Protein AF-A0A7C1WWC9-F1 (afdb_monomer_lite)

Radius of gyration: 23.43 Å; chains: 1; bounding box: 41×46×65 Å

pLDDT: mean 70.88, std 19.04, range [39.03, 94.0]

Organism: NCBI:txid2052148

Sequence (100 aa):
MTVRSVIIIIAICTGLIQANEVQIPATGSKNILPGTTIVSTDAITIPRLLSYQGRLTDSLGNPVPDGSYQLTFRLYSQETGGTPFWTEVQTVSVRNGILS

Secondary structure (DSSP, 8-state):
---------------------------------TT------------S-----EE-B-TTSPBPPSEEEEEEEEE-SSSSS---SEEEEEEEEEE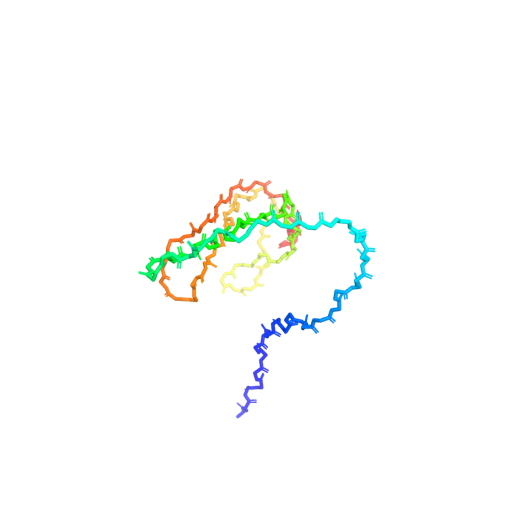TTEE-

Foldseek 3Di:
DDPDDDDPPPPPDDDDDDDPDPDDDDDDPPPDDPPDDPPPPPDPPDDPDDDDKDFDADPVRFGDDWDWDKDKDFADPDPDDDDTPDIDIDTFTADSRITD

Structure (mmCIF, N/CA/C/O backbone):
data_AF-A0A7C1WWC9-F1
#
_entry.id   AF-A0A7C1WWC9-F1
#
loop_
_atom_site.group_PDB
_atom_site.id
_atom_site.type_symbol
_atom_site.label_atom_id
_atom_site.label_alt_id
_atom_site.label_comp_id
_atom_site.label_asym_id
_atom_site.label_entity_id
_atom_site.label_seq_id
_atom_site.pdbx_PDB_ins_code
_atom_site.Cartn_x
_atom_site.Cartn_y
_atom_site.Cartn_z
_atom_site.occupancy
_atom_site.B_iso_or_equiv
_atom_site.auth_seq_id
_atom_site.auth_comp_id
_atom_site.auth_asym_id
_atom_site.auth_atom_id
_atom_site.pdbx_PDB_model_num
ATOM 1 N N . MET A 1 1 ? -17.952 -28.194 -3.661 1.00 41.72 1 MET A N 1
ATOM 2 C CA . MET A 1 1 ? -16.619 -27.975 -3.058 1.00 41.72 1 MET A CA 1
ATOM 3 C C . MET A 1 1 ? -16.749 -26.806 -2.102 1.00 41.72 1 MET A C 1
ATOM 5 O O . MET A 1 1 ? -16.919 -25.679 -2.540 1.00 41.72 1 MET A O 1
ATOM 9 N N . THR A 1 2 ? -16.843 -27.098 -0.810 1.00 42.66 2 THR A N 1
ATOM 10 C CA . THR A 1 2 ? -17.186 -26.129 0.237 1.00 42.66 2 THR A CA 1
ATOM 11 C C . THR A 1 2 ? -15.914 -25.402 0.662 1.00 42.66 2 THR A C 1
ATOM 13 O O . THR A 1 2 ? -15.064 -25.985 1.335 1.00 42.66 2 THR A O 1
ATOM 16 N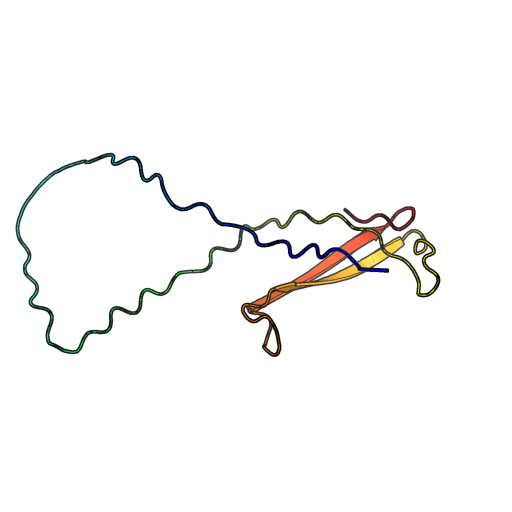 N . VAL A 1 3 ? -15.747 -24.158 0.211 1.00 46.06 3 VAL A N 1
ATOM 17 C CA . VAL A 1 3 ? -14.641 -23.287 0.624 1.00 46.06 3 VAL A CA 1
ATOM 18 C C . VAL A 1 3 ? -14.786 -22.986 2.113 1.00 46.06 3 VAL A C 1
ATOM 20 O O . VAL A 1 3 ? -15.759 -22.380 2.554 1.00 46.06 3 VAL A O 1
ATOM 23 N N . ARG A 1 4 ? -13.848 -23.510 2.900 1.00 45.66 4 ARG A N 1
ATOM 24 C CA . ARG A 1 4 ? -13.784 -23.322 4.347 1.00 45.66 4 ARG A CA 1
ATOM 25 C C . ARG A 1 4 ? -13.208 -21.934 4.633 1.00 45.66 4 ARG A C 1
ATOM 27 O O . ARG A 1 4 ? -12.097 -21.626 4.216 1.00 45.66 4 ARG A O 1
ATOM 34 N N . SER A 1 5 ? -14.013 -21.122 5.304 1.00 44.09 5 SER A N 1
ATOM 35 C CA . SER A 1 5 ? -13.777 -19.739 5.711 1.00 44.09 5 SER A CA 1
ATOM 36 C C . SER A 1 5 ? -12.506 -19.550 6.543 1.00 44.09 5 SER A C 1
ATOM 38 O O . SER A 1 5 ? -12.246 -20.329 7.456 1.00 44.09 5 SER A O 1
ATOM 40 N N . VAL A 1 6 ? -11.783 -18.454 6.300 1.00 39.03 6 VAL 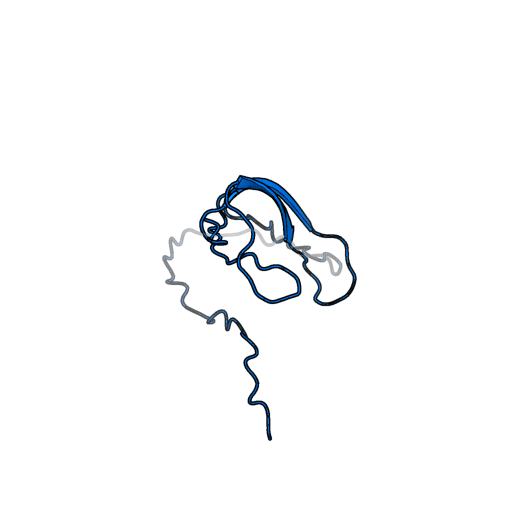A N 1
ATOM 41 C CA . VAL A 1 6 ? -10.789 -17.904 7.233 1.00 39.03 6 VAL A CA 1
ATOM 42 C C . VAL A 1 6 ? -11.107 -16.420 7.414 1.00 39.03 6 VAL A C 1
ATOM 44 O O . VAL A 1 6 ? -10.638 -15.568 6.669 1.00 39.03 6 VAL A O 1
ATOM 47 N N . ILE A 1 7 ? -11.985 -16.128 8.374 1.00 43.25 7 ILE A N 1
ATOM 48 C CA . ILE A 1 7 ? -12.203 -14.779 8.903 1.00 43.25 7 ILE A CA 1
ATOM 49 C C . ILE A 1 7 ? -11.185 -14.628 10.034 1.00 43.25 7 ILE A C 1
ATOM 51 O O . ILE A 1 7 ? -11.276 -15.326 11.044 1.00 43.25 7 ILE A O 1
ATOM 55 N N . ILE A 1 8 ? -10.187 -13.765 9.855 1.00 40.62 8 ILE A N 1
ATOM 56 C CA . ILE A 1 8 ? -9.230 -13.412 10.910 1.00 40.62 8 ILE A CA 1
ATOM 57 C C . ILE A 1 8 ? -9.956 -12.455 11.861 1.00 40.62 8 ILE A C 1
ATOM 59 O O . ILE A 1 8 ? -9.913 -11.238 11.715 1.00 40.62 8 ILE A O 1
ATOM 63 N N . ILE A 1 9 ? -10.695 -13.029 12.811 1.00 42.66 9 ILE A N 1
ATOM 64 C CA . ILE A 1 9 ? -11.225 -12.308 13.967 1.00 42.66 9 ILE A CA 1
ATOM 65 C C . ILE A 1 9 ? -10.059 -12.189 14.946 1.00 42.66 9 ILE A C 1
ATOM 67 O O . ILE A 1 9 ? -9.706 -13.154 15.623 1.00 42.66 9 ILE A O 1
ATOM 71 N N . ILE A 1 10 ? -9.427 -11.017 14.999 1.00 48.69 10 ILE A N 1
ATOM 72 C CA . ILE A 1 10 ? -8.493 -10.690 16.076 1.00 48.69 10 ILE A CA 1
ATOM 73 C C . ILE A 1 10 ? -9.338 -10.526 17.341 1.00 48.69 10 ILE A C 1
ATOM 75 O O . ILE A 1 10 ? -9.904 -9.470 17.612 1.00 48.69 10 ILE A O 1
ATOM 79 N N . ALA A 1 11 ? -9.460 -11.617 18.091 1.00 46.09 11 ALA A N 1
ATOM 80 C CA . ALA A 1 11 ? -9.937 -11.608 19.459 1.00 46.09 11 ALA A CA 1
ATOM 81 C C . ALA A 1 11 ? -8.921 -10.831 20.308 1.00 46.09 11 ALA A C 1
ATOM 83 O O . ALA A 1 11 ? -7.863 -11.352 20.660 1.00 46.09 11 ALA A O 1
ATOM 84 N N . ILE A 1 12 ? -9.216 -9.569 20.618 1.00 63.47 12 ILE A N 1
ATOM 85 C CA . ILE A 1 12 ? -8.473 -8.839 21.644 1.00 63.47 12 ILE A CA 1
ATOM 86 C C . ILE A 1 12 ? -8.974 -9.382 22.980 1.00 63.47 12 ILE A C 1
ATOM 88 O O . ILE A 1 12 ? -10.064 -9.050 23.442 1.00 63.47 12 ILE A O 1
ATOM 92 N N . CYS A 1 13 ? -8.189 -10.303 23.537 1.00 47.56 13 CYS A N 1
ATOM 93 C CA . CYS A 1 13 ? -8.391 -10.899 24.845 1.00 47.56 13 CYS A CA 1
ATOM 94 C C . CYS A 1 13 ? -8.665 -9.820 25.899 1.00 47.56 13 CYS A C 1
ATOM 96 O O . CYS A 1 13 ? -7.856 -8.924 26.139 1.00 47.56 13 CYS A O 1
ATOM 98 N N . THR A 1 14 ? -9.811 -9.948 26.555 1.00 57.41 14 THR A N 1
ATOM 99 C CA . THR A 1 14 ? -10.151 -9.231 27.776 1.00 57.41 14 THR A CA 1
ATOM 100 C C . THR A 1 14 ? -9.273 -9.701 28.933 1.00 57.41 14 THR A C 1
ATOM 102 O O . THR A 1 14 ? -9.210 -10.897 29.206 1.00 57.41 14 THR A O 1
ATOM 105 N N . GLY A 1 15 ? -8.719 -8.740 29.673 1.00 52.81 15 GLY A N 1
ATOM 106 C CA . GLY A 1 15 ? -8.420 -8.882 31.096 1.00 52.81 15 GLY A CA 1
ATOM 107 C C . GLY A 1 15 ? -7.008 -9.347 31.446 1.00 52.81 15 GLY A C 1
ATOM 108 O O . GLY A 1 15 ? -6.675 -10.514 31.299 1.00 52.81 15 GLY A O 1
ATOM 109 N N . LEU A 1 16 ? -6.223 -8.423 32.006 1.00 44.94 16 LEU A N 1
ATOM 110 C CA . LEU A 1 16 ? -5.610 -8.540 33.337 1.00 44.94 16 LEU A CA 1
ATOM 111 C C . LEU A 1 16 ? -4.960 -7.188 33.671 1.00 44.94 16 LEU A C 1
ATOM 113 O O . LEU A 1 16 ? -3.816 -6.915 33.317 1.00 44.94 16 LEU A O 1
ATOM 117 N N . ILE A 1 17 ? -5.717 -6.315 34.336 1.00 55.41 17 ILE A N 1
ATOM 118 C CA . ILE A 1 17 ? -5.143 -5.171 35.046 1.00 55.41 17 ILE A CA 1
ATOM 119 C C . ILE A 1 17 ? -4.609 -5.745 36.358 1.00 55.41 17 ILE A C 1
ATOM 121 O O . ILE A 1 17 ? -5.391 -6.174 37.204 1.00 55.41 17 ILE A O 1
ATOM 125 N N . GLN A 1 18 ? -3.287 -5.796 36.521 1.00 45.25 18 GLN A N 1
ATOM 126 C CA . GLN A 1 18 ? -2.711 -5.953 37.853 1.00 45.25 18 GLN A CA 1
ATOM 127 C C . GLN A 1 18 ? -2.892 -4.622 38.579 1.00 45.25 18 GLN A C 1
ATOM 129 O O . GLN A 1 18 ? -2.335 -3.600 38.177 1.00 45.25 18 GLN A O 1
ATOM 134 N N . ALA A 1 19 ? -3.731 -4.635 39.612 1.00 50.31 19 ALA A N 1
ATOM 135 C CA . ALA A 1 19 ? -3.881 -3.524 40.531 1.00 50.31 19 ALA A CA 1
ATOM 136 C C . ALA A 1 19 ? -2.542 -3.292 41.246 1.00 50.31 19 ALA A C 1
ATOM 138 O O . ALA A 1 19 ? -2.075 -4.152 41.986 1.00 50.31 19 ALA A O 1
ATOM 139 N N . ASN A 1 20 ? -1.925 -2.133 41.018 1.00 56.81 20 ASN A N 1
ATOM 140 C CA . ASN A 1 20 ? -0.934 -1.579 41.931 1.00 56.81 20 ASN A CA 1
ATOM 141 C C . ASN A 1 20 ? -1.569 -0.349 42.577 1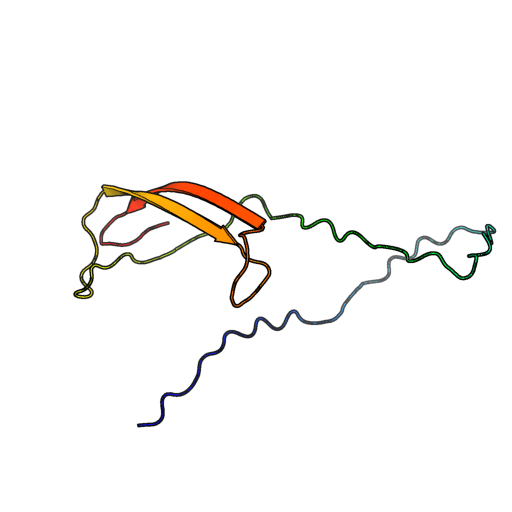.00 56.81 20 ASN A C 1
ATOM 143 O O . ASN A 1 20 ? -1.581 0.746 42.015 1.00 56.81 20 ASN A O 1
ATOM 147 N N . GLU A 1 21 ? -2.192 -0.579 43.721 1.00 52.41 21 GLU A N 1
ATOM 148 C CA . GLU A 1 21 ? -2.893 0.423 44.509 1.00 52.41 21 GLU A CA 1
ATOM 149 C C . GLU A 1 21 ? -1.895 1.244 45.337 1.00 52.41 21 GLU A C 1
ATOM 151 O O . GLU A 1 21 ? -1.358 0.783 46.339 1.00 52.41 21 GLU A O 1
ATOM 156 N N . VAL A 1 22 ? -1.655 2.497 44.936 1.00 44.47 22 VAL A N 1
ATOM 157 C CA . VAL A 1 22 ? -1.156 3.523 45.864 1.00 44.47 22 VAL A CA 1
ATOM 158 C C . VAL A 1 22 ? -2.365 4.311 46.356 1.00 44.47 22 VAL A C 1
ATOM 160 O O . VAL A 1 22 ? -2.870 5.207 45.684 1.00 44.47 22 VAL A O 1
ATOM 163 N N . GLN A 1 23 ? -2.859 3.928 47.531 1.00 51.66 23 GLN A N 1
ATOM 164 C CA . GLN A 1 23 ? -3.943 4.593 48.251 1.00 51.66 23 GLN A CA 1
ATOM 165 C C . GLN A 1 23 ? -3.410 5.822 49.007 1.00 51.66 23 GLN A C 1
ATOM 167 O O . GLN A 1 23 ? -2.649 5.646 49.955 1.00 51.66 23 GLN A O 1
ATOM 172 N N . ILE A 1 24 ? -3.861 7.043 48.685 1.00 56.38 24 ILE A N 1
ATOM 173 C CA . ILE A 1 24 ? -3.953 8.148 49.670 1.00 56.38 24 ILE A CA 1
ATOM 174 C C . ILE A 1 24 ? -5.092 9.142 49.294 1.00 56.38 24 ILE A C 1
ATOM 176 O O . ILE A 1 24 ? -5.549 9.120 48.153 1.00 56.38 24 ILE A O 1
ATOM 180 N N . PRO A 1 25 ? -5.657 9.934 50.237 1.00 52.62 25 PRO A N 1
ATOM 181 C CA . PRO A 1 25 ? -7.086 9.899 50.554 1.00 52.62 25 PRO A CA 1
ATOM 182 C C . PRO A 1 25 ? -7.836 11.243 50.383 1.00 52.62 25 PRO A C 1
ATOM 184 O O . PRO A 1 25 ? -7.265 12.323 50.459 1.00 52.62 25 PRO A O 1
ATOM 187 N N . ALA A 1 26 ? -9.165 11.113 50.305 1.00 50.81 26 ALA A N 1
ATOM 188 C CA . ALA A 1 26 ? -10.217 12.051 50.725 1.00 50.81 26 ALA A CA 1
ATOM 189 C C . ALA A 1 26 ? -10.591 13.296 49.872 1.00 50.81 26 ALA A C 1
ATOM 191 O O . ALA A 1 26 ? -9.870 14.278 49.750 1.00 50.81 26 ALA A O 1
ATOM 192 N N . THR A 1 27 ? -11.875 13.257 49.485 1.00 47.41 27 THR A N 1
ATOM 193 C CA . THR A 1 27 ? -12.873 14.345 49.444 1.00 47.41 27 THR A CA 1
ATOM 194 C C . THR A 1 27 ? -12.869 15.311 48.257 1.00 47.41 27 THR A C 1
ATOM 196 O O . THR A 1 27 ? -12.210 16.343 48.244 1.00 47.41 27 THR A O 1
ATOM 199 N N . GLY A 1 28 ? -13.778 15.037 47.316 1.00 40.97 28 GLY A N 1
ATOM 200 C CA . GLY A 1 28 ? -14.218 15.980 46.291 1.00 40.97 28 GLY A CA 1
ATOM 201 C C . GLY A 1 28 ? -15.454 15.479 45.547 1.00 40.97 28 GLY A C 1
ATOM 202 O O . GLY A 1 28 ? -15.371 15.153 44.369 1.00 40.97 28 GLY A O 1
ATOM 203 N N . SER A 1 29 ? -16.604 15.397 46.227 1.00 58.53 29 SER A N 1
ATOM 204 C CA . SER A 1 29 ? -17.899 15.228 45.554 1.00 58.53 29 SER A CA 1
ATOM 205 C C . SER A 1 29 ? -18.175 16.467 44.703 1.00 58.53 29 SER A C 1
ATOM 207 O O . SER A 1 29 ? -18.631 17.487 45.221 1.00 58.53 29 SER A O 1
ATOM 209 N N . LYS A 1 30 ? -17.890 16.410 43.398 1.00 50.41 30 LYS A N 1
ATOM 210 C CA . LYS A 1 30 ? -18.427 17.386 42.447 1.00 50.41 30 LYS A CA 1
ATOM 211 C C . LYS A 1 30 ? -19.682 16.772 41.844 1.00 50.41 30 LYS A C 1
ATOM 213 O O . LYS A 1 30 ? -19.608 15.939 40.949 1.00 50.41 30 LYS A O 1
ATOM 218 N N . ASN A 1 31 ? -20.820 17.151 42.417 1.00 49.53 31 ASN A N 1
ATOM 219 C CA .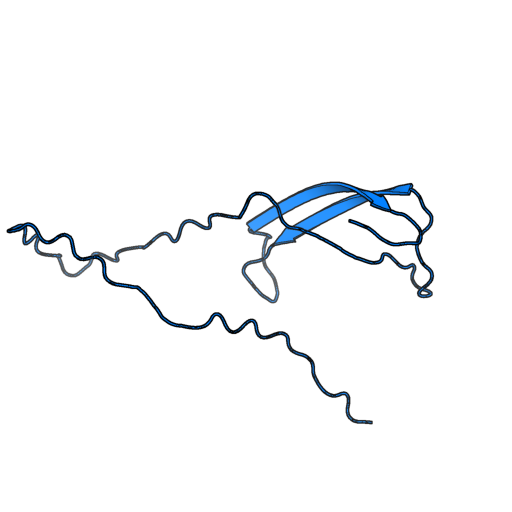 ASN A 1 31 ? -22.158 16.768 41.982 1.00 49.53 31 ASN A CA 1
ATOM 220 C C . ASN A 1 31 ? -22.259 16.865 40.449 1.00 49.53 31 ASN A C 1
ATOM 222 O O . ASN A 1 31 ? -22.159 17.957 39.886 1.00 49.53 31 ASN A O 1
ATOM 226 N N . ILE A 1 32 ? -22.418 15.726 39.773 1.00 57.25 32 ILE A N 1
ATOM 227 C CA . ILE A 1 32 ? -22.658 15.685 38.330 1.00 57.25 32 ILE A CA 1
ATOM 228 C C . ILE A 1 32 ? -24.113 16.117 38.119 1.00 57.25 32 ILE A C 1
ATOM 230 O O . ILE A 1 32 ? -25.033 15.437 38.571 1.00 57.25 32 ILE A O 1
ATOM 234 N N . LEU A 1 33 ? -24.329 17.264 37.467 1.00 59.09 33 LEU A N 1
ATOM 235 C CA . LEU A 1 33 ? -25.655 17.639 36.974 1.00 59.09 33 LEU A CA 1
ATOM 236 C C . LEU A 1 33 ? -26.150 16.553 35.997 1.00 59.09 33 LEU A C 1
ATOM 238 O O . LEU A 1 33 ? -25.348 16.058 35.199 1.00 59.09 33 LEU A O 1
ATOM 242 N N . PRO A 1 34 ? -27.450 16.202 36.002 1.00 47.25 34 PRO A N 1
ATOM 243 C CA . PRO A 1 34 ? -28.013 15.313 34.993 1.00 47.25 34 PRO A CA 1
ATOM 244 C C . PRO A 1 34 ? -27.878 15.983 33.617 1.00 47.25 34 PRO A C 1
ATOM 246 O O . PRO A 1 34 ? -28.627 16.899 33.291 1.00 47.25 34 PRO A O 1
ATOM 249 N N . GLY A 1 35 ? -26.869 15.577 32.840 1.00 56.75 35 GLY A N 1
ATOM 250 C CA . GLY A 1 35 ? -26.598 16.140 31.513 1.00 56.75 35 GLY A CA 1
ATOM 251 C C . GLY A 1 35 ? -25.147 16.089 31.023 1.00 56.75 35 GLY A C 1
ATOM 252 O O . GLY A 1 35 ? -24.914 16.354 29.848 1.00 56.75 35 GLY A O 1
ATOM 253 N N . THR A 1 36 ? -24.160 15.737 31.854 1.00 52.25 36 THR A N 1
ATOM 254 C CA . THR A 1 36 ? -22.760 15.701 31.392 1.00 52.25 36 THR A CA 1
ATOM 255 C C . THR A 1 36 ? -22.415 14.357 30.748 1.00 52.25 36 THR A C 1
ATOM 257 O O . THR A 1 36 ? -22.038 13.405 31.431 1.00 52.25 36 THR A O 1
ATOM 260 N N . THR A 1 37 ? -22.505 14.272 29.421 1.00 51.84 37 THR A N 1
ATOM 261 C CA . THR A 1 37 ? -21.878 13.191 28.648 1.00 51.84 37 THR A CA 1
ATOM 262 C C . THR A 1 37 ? -20.360 13.340 28.753 1.00 51.84 37 THR A C 1
ATOM 264 O O . THR A 1 37 ? -19.777 14.247 28.162 1.00 51.84 37 THR A O 1
ATOM 267 N N . ILE A 1 38 ? -19.705 12.469 29.524 1.00 59.44 38 ILE A N 1
ATOM 268 C CA . ILE A 1 38 ? -18.246 12.330 29.501 1.00 59.44 38 ILE A CA 1
ATOM 269 C C . ILE A 1 38 ? -17.893 11.733 28.132 1.00 59.44 38 ILE A C 1
ATOM 271 O O . ILE A 1 38 ? -17.996 10.524 27.933 1.00 59.44 38 ILE A O 1
ATOM 275 N N . VAL A 1 39 ? -17.538 12.571 27.157 1.00 61.41 39 VAL A N 1
ATOM 276 C CA . VAL A 1 39 ? -16.965 12.089 25.896 1.00 61.41 39 VAL A CA 1
ATOM 277 C C . VAL A 1 39 ? -15.519 11.716 26.195 1.00 61.41 39 VAL A C 1
ATOM 279 O O . VAL A 1 39 ? -14.639 12.573 26.232 1.00 61.41 39 VAL A O 1
ATOM 282 N N . SER A 1 40 ? -15.286 10.436 26.483 1.00 62.75 40 SER A N 1
ATOM 283 C CA . SER A 1 40 ? -13.935 9.885 26.483 1.00 62.75 40 SER A CA 1
ATOM 284 C C . SER A 1 40 ? -13.452 9.884 25.038 1.00 62.75 40 SER A C 1
ATOM 286 O O . SER A 1 40 ? -13.838 9.027 24.247 1.00 62.75 40 SER A O 1
ATOM 288 N N . THR A 1 41 ? -12.665 10.890 24.661 1.00 57.12 41 THR A N 1
ATOM 289 C CA . THR A 1 41 ? -11.898 10.838 23.418 1.00 57.12 41 THR A CA 1
ATOM 290 C C . THR A 1 41 ? -10.798 9.809 23.627 1.00 57.12 41 THR A C 1
ATOM 292 O O . THR A 1 41 ? -9.750 10.129 24.188 1.00 57.12 41 THR A O 1
ATOM 295 N N . ASP A 1 42 ? -11.036 8.571 23.197 1.00 59.06 42 ASP A N 1
ATOM 296 C CA . ASP A 1 42 ? -9.957 7.607 23.017 1.00 59.06 42 ASP A CA 1
ATOM 297 C C . ASP A 1 42 ? -8.999 8.176 21.968 1.00 59.06 42 ASP A C 1
ATOM 299 O O . ASP A 1 42 ? -9.277 8.207 20.766 1.00 59.06 42 ASP A O 1
ATOM 303 N N . ALA A 1 43 ? -7.869 8.704 22.436 1.00 63.81 43 ALA A N 1
ATOM 304 C CA . ALA A 1 43 ? -6.801 9.154 21.568 1.00 63.81 43 ALA A CA 1
ATOM 305 C C . ALA A 1 43 ? -6.174 7.919 20.909 1.00 63.81 43 ALA A C 1
ATOM 307 O O . ALA A 1 43 ? -5.413 7.183 21.542 1.00 63.81 43 ALA A O 1
ATOM 308 N N . ILE A 1 44 ? -6.488 7.687 19.630 1.00 59.72 44 ILE A N 1
ATOM 309 C CA . ILE A 1 44 ? -5.817 6.670 18.817 1.00 59.72 44 ILE A CA 1
ATOM 310 C C . ILE A 1 44 ? -4.318 7.027 18.772 1.00 59.72 44 ILE A C 1
ATOM 312 O O . ILE A 1 44 ? -3.884 7.969 18.111 1.00 59.72 44 ILE A O 1
ATOM 316 N N . THR A 1 45 ? -3.503 6.299 19.535 1.00 60.88 45 THR A N 1
ATOM 317 C CA . THR A 1 45 ? -2.043 6.379 19.438 1.00 60.88 45 THR A CA 1
ATOM 318 C C . THR A 1 45 ? -1.615 5.327 18.434 1.00 60.88 45 THR A C 1
ATOM 320 O O . THR A 1 45 ? -1.515 4.151 18.773 1.00 60.88 45 THR A O 1
ATOM 323 N N . ILE A 1 46 ? -1.418 5.731 17.178 1.00 63.06 46 ILE A N 1
ATOM 324 C CA . ILE A 1 46 ? -0.922 4.822 16.141 1.00 63.06 46 ILE A CA 1
ATOM 325 C C . ILE A 1 46 ? 0.569 4.570 16.418 1.00 63.06 46 ILE A C 1
ATOM 327 O O . ILE A 1 46 ? 1.351 5.528 16.429 1.00 63.06 46 ILE A O 1
ATOM 331 N N . PRO A 1 47 ? 0.996 3.317 16.652 1.00 58.34 47 PRO A N 1
ATOM 332 C CA . PRO A 1 47 ? 2.409 2.986 16.766 1.00 58.34 47 PRO A CA 1
ATOM 333 C C . PRO A 1 47 ? 3.146 3.422 15.496 1.00 58.34 47 PRO A C 1
ATOM 335 O O . PRO A 1 47 ? 2.734 3.097 14.387 1.00 58.34 47 PRO A O 1
ATOM 338 N N . ARG A 1 48 ? 4.248 4.163 15.654 1.00 62.78 48 ARG A N 1
ATOM 339 C CA . ARG A 1 48 ? 4.980 4.829 14.558 1.00 62.78 48 ARG A CA 1
ATOM 340 C C . ARG A 1 48 ? 5.734 3.893 13.597 1.00 62.78 48 ARG A C 1
ATOM 342 O O . ARG A 1 48 ? 6.551 4.371 12.820 1.00 62.78 48 ARG A O 1
ATOM 349 N N . LEU A 1 49 ? 5.493 2.584 13.638 1.00 66.94 49 LEU A N 1
ATOM 350 C CA . LEU A 1 49 ? 6.111 1.643 12.710 1.00 66.94 49 LEU A CA 1
ATOM 351 C C . LEU A 1 49 ? 5.187 0.443 12.485 1.00 66.94 49 LEU A C 1
ATOM 353 O O . LEU A 1 49 ? 5.141 -0.485 13.291 1.00 66.94 49 LEU A O 1
ATOM 357 N N . LEU A 1 50 ? 4.432 0.474 11.388 1.00 72.94 50 LEU A N 1
ATOM 358 C CA . LEU A 1 50 ? 3.749 -0.711 10.886 1.00 72.94 50 LEU A CA 1
ATOM 359 C C . LEU A 1 50 ? 4.787 -1.562 10.151 1.00 72.94 50 LEU A C 1
ATOM 361 O O . LEU A 1 50 ? 5.302 -1.147 9.117 1.00 72.94 50 LEU A O 1
ATOM 365 N N . SER A 1 51 ? 5.101 -2.747 10.671 1.00 80.62 51 SER A N 1
ATOM 366 C CA . SER A 1 51 ? 5.853 -3.734 9.895 1.00 80.62 51 SER A CA 1
ATOM 367 C C . SER A 1 51 ? 4.958 -4.283 8.787 1.00 80.62 51 SER A C 1
ATOM 369 O O . SER A 1 51 ? 3.845 -4.734 9.059 1.00 80.62 51 SER A O 1
ATOM 371 N N . TYR A 1 52 ? 5.440 -4.264 7.548 1.00 81.88 52 TYR A N 1
ATOM 372 C CA . TYR A 1 52 ? 4.728 -4.805 6.397 1.00 81.88 52 TYR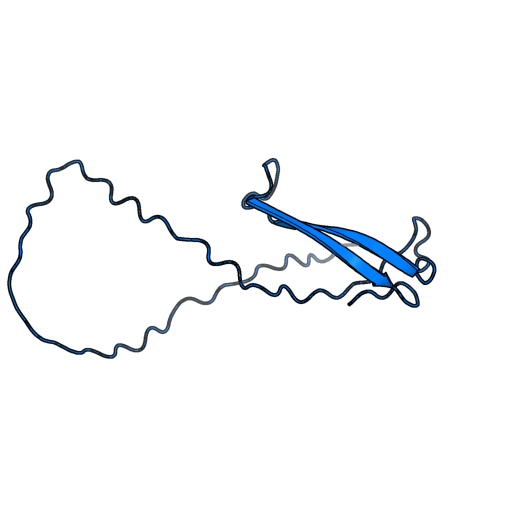 A CA 1
ATOM 373 C C . TYR A 1 52 ? 5.610 -5.818 5.670 1.00 81.88 52 TYR A C 1
ATOM 375 O O . TYR A 1 52 ? 6.809 -5.627 5.513 1.00 81.88 52 TYR A O 1
ATOM 383 N N . GLN A 1 53 ? 5.009 -6.922 5.241 1.00 84.56 53 GLN A N 1
ATOM 384 C CA . GLN A 1 53 ? 5.633 -7.888 4.344 1.00 84.56 53 GLN A CA 1
ATOM 385 C C . GLN A 1 53 ? 4.577 -8.342 3.349 1.00 84.56 53 GLN A C 1
ATOM 387 O O . GLN A 1 53 ? 3.424 -8.575 3.720 1.00 84.56 53 GLN A O 1
ATOM 392 N N . GLY A 1 54 ? 4.955 -8.450 2.082 1.00 88.31 54 GLY A N 1
ATOM 393 C CA . GLY A 1 54 ? 4.003 -8.803 1.041 1.00 88.31 54 GLY A CA 1
ATOM 394 C C . GLY A 1 54 ? 4.660 -9.296 -0.234 1.00 88.31 54 GLY A C 1
ATOM 395 O O . GLY A 1 54 ? 5.870 -9.175 -0.428 1.00 88.31 54 GLY A O 1
ATOM 396 N N . ARG A 1 55 ? 3.823 -9.850 -1.114 1.00 91.62 55 ARG A N 1
ATOM 397 C CA . ARG A 1 55 ? 4.204 -10.240 -2.468 1.00 91.62 55 ARG A CA 1
ATOM 398 C C . ARG A 1 55 ? 3.338 -9.494 -3.476 1.00 91.62 55 ARG A C 1
ATOM 400 O O . ARG A 1 55 ? 2.119 -9.628 -3.450 1.00 91.62 55 ARG A O 1
ATOM 407 N N . LEU A 1 56 ? 3.969 -8.727 -4.355 1.00 90.50 56 LEU A N 1
ATOM 408 C CA . LEU A 1 56 ? 3.324 -8.083 -5.490 1.00 90.50 56 LEU A CA 1
ATOM 409 C C . LEU A 1 56 ? 3.350 -9.030 -6.688 1.00 90.50 56 LEU A C 1
ATOM 411 O O . LEU A 1 56 ? 4.414 -9.508 -7.096 1.00 90.50 56 LEU A O 1
ATOM 415 N N . THR A 1 57 ? 2.175 -9.278 -7.257 1.00 92.69 57 THR A N 1
ATOM 416 C CA . THR A 1 57 ? 2.011 -10.052 -8.487 1.00 92.69 57 THR A CA 1
ATOM 417 C C . THR A 1 57 ? 1.247 -9.260 -9.538 1.00 92.69 57 THR A C 1
ATOM 419 O O . THR A 1 57 ? 0.438 -8.395 -9.204 1.00 92.69 57 THR A O 1
ATOM 422 N N . ASP A 1 58 ? 1.485 -9.580 -10.805 1.00 90.25 58 ASP A N 1
ATOM 423 C CA . ASP A 1 58 ? 0.669 -9.111 -11.922 1.00 90.25 58 ASP A CA 1
ATOM 424 C C . ASP A 1 58 ? -0.706 -9.818 -11.962 1.00 90.25 58 ASP A C 1
ATOM 426 O O . ASP A 1 58 ? -1.025 -10.671 -11.126 1.00 90.25 58 ASP A O 1
ATOM 430 N N . SER A 1 59 ? -1.533 -9.471 -12.952 1.00 91.44 59 SER A N 1
ATOM 431 C CA . SER A 1 59 ? -2.853 -10.083 -13.173 1.00 91.44 59 SER A CA 1
ATOM 432 C C . SER A 1 59 ? -2.803 -11.569 -13.549 1.00 91.44 59 SER A C 1
ATOM 434 O O . SER A 1 59 ? -3.836 -12.237 -13.516 1.00 91.44 59 SER A O 1
ATOM 436 N N . LEU A 1 60 ? -1.627 -12.090 -13.898 1.00 92.69 60 LEU A N 1
ATOM 437 C CA . LEU A 1 60 ? -1.385 -13.487 -14.251 1.00 92.69 60 LEU A CA 1
ATOM 438 C C . LEU A 1 60 ? -0.771 -14.279 -13.080 1.00 92.69 60 LEU A C 1
ATOM 440 O O . LEU A 1 60 ? -0.556 -15.484 -13.205 1.00 92.69 60 LEU A O 1
ATOM 444 N N . GLY A 1 61 ? -0.514 -13.633 -11.935 1.00 90.69 61 GLY A N 1
ATOM 445 C CA . GLY A 1 61 ? 0.070 -14.244 -10.738 1.00 90.69 61 GLY A CA 1
ATOM 446 C C . GLY A 1 61 ? 1.604 -14.306 -10.729 1.00 90.69 61 GLY A C 1
ATOM 447 O O . GLY A 1 61 ? 2.192 -14.843 -9.777 1.00 90.69 61 GLY A O 1
ATOM 448 N N . ASN A 1 62 ? 2.270 -13.745 -11.741 1.00 92.75 62 ASN A N 1
ATOM 449 C CA . ASN A 1 62 ? 3.729 -13.666 -11.780 1.00 92.75 62 ASN A CA 1
ATOM 450 C C . ASN A 1 62 ? 4.219 -12.555 -10.847 1.00 92.75 62 ASN A C 1
ATOM 452 O O . ASN A 1 62 ? 3.548 -11.531 -10.721 1.00 92.75 62 ASN A O 1
ATOM 456 N N . PRO A 1 63 ? 5.376 -12.722 -10.180 1.00 92.06 63 PRO A N 1
ATOM 457 C CA . PRO A 1 63 ? 5.951 -11.649 -9.379 1.00 92.06 63 PRO A CA 1
ATOM 458 C C . PRO A 1 63 ? 6.265 -10.435 -10.258 1.00 92.06 63 PRO A C 1
ATOM 460 O O . PRO A 1 63 ? 6.746 -10.585 -11.382 1.00 92.06 63 PRO A O 1
ATOM 463 N N . VAL A 1 64 ? 6.008 -9.235 -9.738 1.00 91.81 64 VAL A N 1
ATOM 464 C CA . VAL A 1 64 ? 6.385 -8.001 -10.442 1.00 91.81 64 VAL A CA 1
ATOM 465 C C . VAL A 1 64 ? 7.914 -7.890 -10.571 1.00 91.81 64 VAL A C 1
ATOM 467 O O . VAL A 1 64 ? 8.632 -8.438 -9.725 1.00 91.81 64 VAL A O 1
ATOM 470 N N . PRO A 1 65 ? 8.427 -7.177 -11.592 1.00 93.56 65 PRO A N 1
ATOM 471 C CA . PRO A 1 65 ? 9.862 -6.966 -11.761 1.00 93.56 65 PRO A CA 1
ATOM 472 C C . PRO A 1 65 ? 10.511 -6.273 -10.563 1.00 93.56 65 PRO A C 1
ATOM 474 O O . PRO A 1 65 ? 9.879 -5.465 -9.879 1.00 93.56 65 PRO A O 1
ATOM 477 N N . ASP A 1 66 ? 11.795 -6.543 -10.359 1.00 94.00 66 ASP A N 1
ATOM 478 C CA . ASP A 1 66 ? 12.595 -5.880 -9.333 1.00 94.00 66 ASP A CA 1
ATOM 479 C C . ASP A 1 66 ? 12.645 -4.363 -9.571 1.00 94.00 66 ASP A C 1
ATOM 481 O O . ASP A 1 66 ? 12.810 -3.904 -10.704 1.00 94.00 66 ASP A O 1
ATOM 485 N N . GLY A 1 67 ? 12.515 -3.574 -8.503 1.00 92.81 67 GLY A N 1
ATOM 486 C CA . GLY A 1 67 ? 12.548 -2.114 -8.604 1.00 92.81 67 GLY A CA 1
ATOM 487 C C . GLY A 1 67 ? 11.970 -1.387 -7.395 1.00 92.81 67 GLY A C 1
ATOM 488 O O . GLY A 1 67 ? 11.547 -2.005 -6.421 1.00 92.81 67 GLY A O 1
ATOM 489 N N . SER A 1 68 ? 11.952 -0.056 -7.464 1.00 93.44 68 SER A N 1
ATOM 490 C CA . SER A 1 68 ? 11.335 0.798 -6.444 1.00 93.44 68 SER A CA 1
ATOM 491 C C . SER A 1 68 ? 9.877 1.067 -6.789 1.00 93.44 68 SER A C 1
ATOM 493 O O . SER A 1 68 ? 9.576 1.617 -7.848 1.00 93.44 68 SER A O 1
ATOM 495 N N . TYR A 1 69 ? 8.979 0.727 -5.871 1.00 91.44 69 TYR A N 1
ATOM 496 C CA . TYR A 1 69 ? 7.542 0.922 -6.016 1.00 91.44 69 TYR A CA 1
ATOM 497 C C . TYR A 1 69 ? 7.045 1.923 -4.984 1.00 91.44 69 TYR A C 1
ATOM 499 O O . TYR A 1 69 ? 7.409 1.858 -3.810 1.00 91.44 69 TYR A O 1
ATOM 507 N N . GLN A 1 70 ? 6.183 2.839 -5.421 1.00 93.31 70 GLN A N 1
ATOM 508 C CA . GLN A 1 70 ? 5.470 3.722 -4.512 1.00 93.31 70 GLN A CA 1
ATOM 509 C C . GLN A 1 70 ? 4.197 3.022 -4.031 1.00 93.31 70 GLN A C 1
ATOM 511 O O . GLN A 1 70 ? 3.316 2.694 -4.825 1.00 93.31 70 GLN A O 1
ATOM 516 N N . LEU A 1 71 ? 4.105 2.799 -2.725 1.00 89.75 71 LEU A N 1
ATOM 517 C CA . LEU A 1 71 ? 2.969 2.181 -2.058 1.00 89.75 71 LEU A CA 1
ATOM 518 C C . LEU A 1 71 ? 2.232 3.231 -1.235 1.00 89.75 71 LEU A C 1
ATOM 520 O O . LEU A 1 71 ? 2.848 4.079 -0.595 1.00 89.75 71 LEU A O 1
ATOM 524 N N . THR A 1 72 ? 0.902 3.175 -1.250 1.00 90.19 72 THR A N 1
ATOM 525 C CA . THR A 1 72 ? 0.062 3.993 -0.371 1.00 90.19 72 THR A CA 1
ATOM 526 C C . THR A 1 72 ? -0.662 3.097 0.618 1.00 90.19 72 THR A C 1
ATOM 528 O O . THR A 1 72 ? -1.548 2.332 0.234 1.00 90.19 72 THR A O 1
ATOM 531 N N . PHE A 1 73 ? -0.314 3.220 1.891 1.00 87.50 73 PHE A N 1
ATOM 532 C CA . PHE A 1 73 ? -0.973 2.526 2.986 1.00 87.50 73 PHE A CA 1
ATOM 533 C C . PHE A 1 73 ? -2.120 3.381 3.520 1.00 87.50 73 PHE A C 1
ATOM 535 O O . PHE A 1 73 ? -1.998 4.601 3.630 1.00 87.50 73 PHE A O 1
ATOM 542 N N . ARG A 1 74 ? -3.256 2.750 3.828 1.00 88.88 74 ARG A N 1
ATOM 543 C CA . ARG A 1 74 ? -4.456 3.423 4.340 1.00 88.88 74 ARG A CA 1
ATOM 544 C C . ARG A 1 74 ? -5.097 2.586 5.436 1.00 88.88 74 ARG A C 1
ATOM 546 O O . ARG A 1 74 ? -5.242 1.378 5.262 1.00 88.88 74 ARG A O 1
ATOM 553 N N . LEU A 1 75 ? -5.502 3.231 6.529 1.00 85.69 75 LEU A N 1
ATOM 554 C CA . LEU A 1 75 ? -6.260 2.598 7.610 1.00 85.69 75 LEU A CA 1
ATOM 555 C C . LEU A 1 75 ? -7.652 3.218 7.703 1.00 85.69 75 LEU A C 1
ATOM 557 O O . LEU A 1 75 ? -7.809 4.441 7.658 1.00 85.69 75 LEU A O 1
ATOM 561 N N . TYR A 1 76 ? -8.653 2.356 7.845 1.00 87.56 76 TYR A N 1
ATOM 562 C CA . TYR A 1 76 ? -10.067 2.707 7.916 1.00 87.56 76 TYR A CA 1
ATOM 563 C C . TYR A 1 76 ? -10.633 2.251 9.259 1.00 87.56 76 TYR A C 1
ATOM 565 O O . TYR A 1 76 ? -10.233 1.215 9.784 1.00 87.56 76 TYR A O 1
ATOM 573 N N . SER A 1 77 ? -11.559 3.026 9.816 1.00 85.19 77 SER A N 1
ATOM 574 C CA . SER A 1 77 ? -12.301 2.659 11.030 1.00 85.19 77 SER A CA 1
ATOM 575 C C . SER A 1 77 ? -13.599 1.905 10.726 1.00 85.19 77 SER A C 1
ATOM 577 O O . SER A 1 77 ? -14.262 1.434 11.644 1.00 85.19 77 SER A O 1
ATOM 579 N N . GLN A 1 78 ? -13.976 1.815 9.448 1.00 87.25 78 GLN A N 1
ATOM 580 C CA . GLN A 1 78 ? -15.209 1.199 8.964 1.00 87.25 78 GLN A CA 1
ATOM 581 C C . GLN A 1 78 ? -14.882 0.134 7.914 1.00 87.25 78 GLN A C 1
ATOM 583 O O . GLN A 1 78 ? -13.937 0.291 7.140 1.00 87.25 78 GLN A O 1
ATOM 588 N N . GLU A 1 79 ? -15.674 -0.939 7.886 1.00 84.38 79 GLU A N 1
ATOM 589 C CA . GLU A 1 79 ? -15.468 -2.082 6.985 1.00 84.38 79 GLU A CA 1
ATOM 590 C C . GLU A 1 79 ? -15.871 -1.792 5.533 1.00 84.38 79 GLU A C 1
ATOM 592 O O . GLU A 1 79 ? -15.320 -2.376 4.603 1.00 84.38 79 GLU A O 1
ATOM 597 N N . THR A 1 80 ? -16.862 -0.927 5.304 1.00 89.00 80 THR A N 1
ATOM 598 C CA . THR A 1 80 ? -17.359 -0.607 3.958 1.00 89.00 80 THR A CA 1
ATOM 599 C C . THR A 1 80 ? -17.809 0.839 3.891 1.00 89.00 80 THR A C 1
ATOM 601 O O . THR A 1 80 ? -18.652 1.263 4.676 1.00 89.00 80 THR A O 1
ATOM 604 N N . GLY A 1 81 ? -17.284 1.576 2.910 1.00 77.19 81 GLY A N 1
ATOM 605 C CA . GLY A 1 81 ? -17.475 3.021 2.836 1.00 77.19 81 GLY A CA 1
ATOM 606 C C . GLY A 1 81 ? -16.737 3.738 3.972 1.00 77.19 81 GLY A C 1
ATOM 607 O O . GLY A 1 81 ? -16.590 3.223 5.073 1.00 77.19 81 GLY A O 1
ATOM 608 N N . GLY A 1 82 ? -16.201 4.922 3.694 1.00 85.62 82 GLY A N 1
ATOM 609 C CA . GLY A 1 82 ? -15.508 5.726 4.700 1.00 85.62 82 GLY A CA 1
ATOM 610 C C . GLY A 1 82 ? -14.201 6.328 4.204 1.00 85.62 82 GLY A C 1
ATOM 611 O O . GLY A 1 82 ? -13.576 5.850 3.256 1.00 85.62 82 GLY A O 1
ATOM 612 N N . THR A 1 83 ? -13.794 7.404 4.868 1.00 89.31 83 THR A N 1
ATOM 613 C CA . THR A 1 83 ? -12.514 8.078 4.632 1.00 89.31 83 THR A CA 1
ATOM 614 C C . THR A 1 83 ? -11.441 7.415 5.496 1.00 89.31 83 THR A C 1
ATOM 616 O O . THR A 1 83 ? -11.712 7.121 6.664 1.00 89.31 83 THR A O 1
ATOM 619 N N . PRO A 1 84 ? -10.227 7.172 4.971 1.00 89.06 84 PRO A N 1
ATOM 620 C CA . PRO A 1 84 ? -9.148 6.647 5.793 1.00 89.06 84 PRO A CA 1
ATOM 621 C C . PRO A 1 84 ? -8.790 7.659 6.888 1.00 89.06 84 PRO A C 1
ATOM 623 O O . PRO A 1 84 ? -8.587 8.838 6.600 1.00 89.06 84 PRO A O 1
ATOM 626 N N . PHE A 1 85 ? -8.690 7.205 8.137 1.00 86.94 85 PHE A N 1
ATOM 627 C CA . PHE A 1 85 ? -8.238 8.065 9.240 1.00 86.94 85 PHE A CA 1
ATOM 628 C C . PHE A 1 85 ? -6.712 8.226 9.250 1.00 86.94 85 PHE A C 1
ATOM 630 O O . PHE A 1 85 ? -6.182 9.110 9.918 1.00 86.94 85 PHE A O 1
ATOM 637 N N . TRP A 1 86 ? -6.003 7.381 8.497 1.00 86.00 86 TRP A N 1
ATOM 638 C CA . TRP A 1 86 ? -4.563 7.461 8.304 1.00 86.00 86 TRP A CA 1
ATOM 639 C C . TRP A 1 86 ? -4.192 7.063 6.877 1.00 86.00 86 TRP A C 1
ATOM 641 O O . TRP A 1 86 ? -4.769 6.135 6.304 1.00 86.00 86 TRP A O 1
ATOM 651 N N . THR A 1 87 ? -3.246 7.788 6.287 1.00 88.50 87 THR A N 1
ATOM 652 C CA . THR A 1 87 ? -2.707 7.535 4.949 1.00 88.50 87 THR A CA 1
ATOM 653 C C . THR A 1 87 ? -1.217 7.829 4.948 1.00 88.50 87 THR A C 1
ATOM 655 O O . THR A 1 87 ? -0.797 8.870 5.447 1.00 88.50 87 THR A O 1
ATOM 658 N N . GLU A 1 88 ? -0.434 6.945 4.342 1.00 85.56 88 GLU A N 1
ATOM 659 C CA . GLU A 1 88 ? 1.009 7.106 4.212 1.00 85.56 88 GLU A CA 1
ATOM 660 C C . GLU A 1 88 ? 1.480 6.647 2.838 1.00 85.56 88 GLU A C 1
ATOM 662 O O . GLU A 1 88 ? 0.980 5.662 2.297 1.00 85.56 88 GLU A O 1
ATOM 667 N N . VAL A 1 89 ? 2.451 7.366 2.278 1.00 90.19 89 VAL A N 1
ATOM 668 C CA . VAL A 1 89 ? 3.096 7.015 1.014 1.00 90.19 89 VAL A CA 1
ATOM 669 C C . VAL A 1 89 ? 4.538 6.626 1.300 1.00 90.19 89 VAL A C 1
ATOM 671 O O . VAL A 1 89 ? 5.283 7.411 1.881 1.00 90.19 89 VAL A O 1
ATOM 674 N N . GLN A 1 90 ? 4.930 5.435 0.861 1.00 87.69 90 GLN A N 1
ATOM 675 C CA . GLN A 1 90 ? 6.286 4.915 1.008 1.00 87.69 90 GLN A CA 1
ATOM 676 C C . GLN A 1 90 ? 6.838 4.466 -0.334 1.00 87.69 90 GLN A C 1
ATOM 678 O O . GLN A 1 90 ? 6.106 3.971 -1.187 1.00 87.69 90 GLN A O 1
ATOM 683 N N . THR A 1 91 ? 8.145 4.619 -0.514 1.00 91.38 91 THR A N 1
ATOM 684 C CA . THR A 1 91 ? 8.853 4.039 -1.658 1.00 91.38 91 THR A CA 1
ATOM 685 C C . THR A 1 91 ? 9.633 2.833 -1.166 1.00 91.38 91 THR A C 1
ATOM 687 O O . THR A 1 91 ? 10.555 2.983 -0.369 1.00 91.38 91 THR A O 1
ATOM 690 N N . VAL A 1 92 ? 9.248 1.645 -1.625 1.00 89.62 92 VAL A N 1
ATOM 691 C CA . VAL A 1 92 ? 9.783 0.363 -1.154 1.00 89.62 92 VAL A CA 1
ATOM 692 C C . VAL A 1 92 ? 10.486 -0.340 -2.305 1.00 89.62 92 VAL A C 1
ATOM 694 O O . VAL A 1 92 ? 9.999 -0.344 -3.436 1.00 89.62 92 VAL A O 1
ATOM 697 N N . SER A 1 93 ? 11.643 -0.930 -2.021 1.00 91.69 93 SER A N 1
ATOM 698 C CA . SER A 1 93 ? 12.341 -1.782 -2.984 1.00 91.69 93 SER A CA 1
ATOM 699 C C . SER A 1 93 ? 11.720 -3.172 -2.988 1.00 91.69 93 SER A C 1
ATOM 701 O O . SER A 1 93 ? 11.563 -3.793 -1.940 1.00 91.69 93 SER A O 1
ATOM 703 N N . VAL A 1 94 ? 11.384 -3.663 -4.173 1.00 93.38 94 VAL A N 1
ATOM 704 C CA . VAL A 1 94 ? 10.777 -4.974 -4.381 1.00 93.38 94 VAL A CA 1
ATOM 705 C C . VAL A 1 94 ? 11.771 -5.866 -5.099 1.00 93.38 94 VAL A C 1
ATOM 707 O O . VAL A 1 94 ? 12.402 -5.438 -6.069 1.00 93.38 94 VAL A O 1
ATOM 710 N N . ARG A 1 95 ? 11.904 -7.106 -4.624 1.00 92.38 95 ARG A N 1
ATOM 711 C CA . ARG A 1 95 ? 12.799 -8.108 -5.209 1.00 92.38 95 ARG A CA 1
ATOM 712 C C . ARG A 1 95 ? 12.118 -9.466 -5.312 1.00 92.38 95 ARG A C 1
ATOM 714 O O . ARG A 1 95 ? 11.633 -9.988 -4.311 1.00 92.38 95 ARG A O 1
ATOM 721 N N . ASN A 1 96 ? 12.083 -10.056 -6.504 1.00 88.81 96 ASN A N 1
ATOM 722 C CA . ASN A 1 96 ? 11.307 -11.254 -6.838 1.00 88.81 96 ASN A CA 1
ATOM 723 C C . ASN A 1 96 ? 9.830 -11.130 -6.419 1.00 88.81 96 ASN A C 1
ATOM 725 O O . ASN A 1 96 ? 9.216 -12.078 -5.921 1.00 88.81 96 ASN A O 1
ATOM 729 N N . GLY A 1 97 ? 9.271 -9.928 -6.564 1.00 86.69 97 GLY A N 1
ATOM 730 C CA . GLY A 1 97 ? 7.934 -9.585 -6.093 1.00 86.69 97 GLY A CA 1
ATOM 731 C C . GLY A 1 97 ? 7.791 -9.459 -4.572 1.00 86.69 97 GLY A C 1
ATOM 732 O O . GLY A 1 97 ? 6.699 -9.133 -4.130 1.00 86.69 97 GLY A O 1
ATOM 733 N N . ILE A 1 98 ? 8.829 -9.687 -3.763 1.00 90.50 98 ILE A N 1
ATOM 734 C CA . ILE A 1 98 ? 8.780 -9.535 -2.300 1.00 90.50 98 ILE A CA 1
ATOM 735 C C . ILE A 1 98 ? 9.077 -8.092 -1.901 1.00 90.50 98 ILE A C 1
ATOM 737 O O . ILE A 1 98 ? 10.041 -7.503 -2.390 1.00 90.50 98 ILE A O 1
ATOM 741 N N . LEU A 1 99 ? 8.264 -7.557 -0.991 1.00 89.25 99 LEU A N 1
ATOM 742 C CA . LEU A 1 99 ? 8.418 -6.232 -0.395 1.00 89.25 99 LEU A CA 1
ATOM 743 C C . LEU A 1 99 ? 8.491 -6.343 1.139 1.00 89.25 99 LEU A C 1
ATOM 745 O O . LEU A 1 99 ? 7.814 -7.194 1.730 1.00 89.25 99 LEU A O 1
ATOM 749 N N . SER A 1 100 ? 9.307 -5.495 1.764 1.00 79.81 100 SER A N 1
ATOM 750 C CA . SER A 1 100 ? 9.568 -5.455 3.212 1.00 79.81 100 SER A CA 1
ATOM 751 C C . SER A 1 100 ? 9.918 -4.056 3.682 1.00 79.81 100 SER A C 1
ATOM 753 O O . SER A 1 100 ? 10.525 -3.343 2.849 1.00 79.81 100 SER A O 1
#